Protein AF-A0A329MCI7-F1 (afdb_monomer_lite)

Structure (mmCIF, N/CA/C/O backbone):
data_AF-A0A329MCI7-F1
#
_entry.id   AF-A0A329MCI7-F1
#
loop_
_atom_site.group_PDB
_atom_site.id
_atom_site.type_symbol
_atom_site.label_atom_id
_atom_site.label_alt_id
_atom_site.label_comp_id
_atom_site.label_asym_id
_atom_site.label_entity_id
_atom_site.label_seq_id
_atom_site.pdbx_PDB_ins_code
_atom_site.Cartn_x
_atom_site.Cartn_y
_atom_site.Cartn_z
_atom_site.occupancy
_atom_site.B_iso_or_equiv
_atom_site.auth_seq_id
_atom_site.auth_comp_id
_atom_site.auth_asym_id
_atom_site.auth_atom_id
_atom_site.pdbx_PDB_model_num
ATOM 1 N N . MET A 1 1 ? 14.716 4.493 8.987 1.00 74.00 1 MET A N 1
ATOM 2 C CA . MET A 1 1 ? 13.598 3.539 8.912 1.00 74.00 1 MET A CA 1
ATOM 3 C C . MET A 1 1 ? 12.718 3.714 10.118 1.00 74.00 1 MET A C 1
ATOM 5 O O . MET A 1 1 ? 13.217 3.680 11.243 1.00 74.00 1 MET A O 1
ATOM 9 N N . SER A 1 2 ? 11.446 4.005 9.870 1.00 85.25 2 SER A N 1
ATOM 10 C CA . SER A 1 2 ? 10.419 4.114 10.896 1.00 85.25 2 SER A CA 1
ATOM 11 C C . SER A 1 2 ? 9.930 2.714 11.272 1.00 85.25 2 SER A C 1
ATOM 13 O O . SER A 1 2 ? 9.834 1.819 10.435 1.00 85.25 2 SER A O 1
ATOM 15 N N . GLU A 1 3 ? 9.601 2.489 12.546 1.00 90.00 3 GLU A N 1
ATOM 16 C CA . GLU A 1 3 ? 9.067 1.185 12.971 1.00 90.00 3 GLU A CA 1
ATOM 17 C C . GLU A 1 3 ? 7.772 0.842 12.216 1.00 90.00 3 GLU A C 1
ATOM 19 O O . GLU A 1 3 ? 7.503 -0.315 11.896 1.00 90.00 3 GLU A O 1
ATOM 24 N N . ILE A 1 4 ? 6.971 1.863 11.916 1.00 93.38 4 ILE A N 1
ATOM 25 C CA . ILE A 1 4 ? 5.666 1.700 11.293 1.00 93.38 4 ILE A CA 1
ATOM 26 C C . ILE A 1 4 ? 5.763 1.465 9.784 1.00 93.38 4 ILE A C 1
ATOM 28 O O . ILE A 1 4 ? 5.047 0.613 9.261 1.00 93.38 4 ILE A O 1
ATOM 32 N N . GLY A 1 5 ? 6.688 2.145 9.100 1.00 93.94 5 GLY A N 1
ATOM 33 C CA . GLY A 1 5 ? 6.953 1.948 7.680 1.00 93.94 5 GLY A CA 1
ATOM 34 C C . GLY A 1 5 ? 7.471 0.543 7.399 1.00 93.94 5 GLY A C 1
ATOM 35 O O . GLY A 1 5 ? 6.956 -0.124 6.505 1.00 93.94 5 GLY A O 1
ATOM 36 N N . GLN A 1 6 ? 8.391 0.031 8.224 1.00 95.00 6 GLN A N 1
ATOM 37 C CA . GLN A 1 6 ? 8.849 -1.359 8.107 1.00 95.00 6 GLN A CA 1
ATOM 38 C C . GLN A 1 6 ? 7.707 -2.364 8.285 1.00 95.00 6 GLN A C 1
ATOM 40 O O . GLN A 1 6 ? 7.551 -3.258 7.454 1.00 95.00 6 GLN A O 1
ATOM 45 N N . LYS A 1 7 ? 6.856 -2.188 9.306 1.00 96.88 7 LYS A N 1
ATOM 46 C CA . LYS A 1 7 ? 5.681 -3.054 9.508 1.00 96.88 7 LYS A CA 1
ATOM 47 C C . LYS A 1 7 ? 4.732 -3.021 8.314 1.00 96.88 7 LYS A C 1
ATOM 49 O O . LYS A 1 7 ? 4.221 -4.065 7.919 1.00 96.88 7 LYS A O 1
ATOM 54 N N . LEU A 1 8 ? 4.512 -1.846 7.726 1.00 97.38 8 LEU A N 1
ATOM 55 C CA . LEU A 1 8 ? 3.652 -1.694 6.555 1.00 97.38 8 LEU A CA 1
ATOM 56 C C . LEU A 1 8 ? 4.226 -2.406 5.323 1.00 97.38 8 LEU A C 1
ATOM 58 O O . LEU A 1 8 ? 3.490 -3.097 4.618 1.00 97.38 8 LEU A O 1
ATOM 62 N N . ILE A 1 9 ? 5.535 -2.301 5.087 1.00 97.62 9 ILE A N 1
ATOM 63 C CA . ILE A 1 9 ? 6.222 -3.021 4.004 1.00 97.62 9 ILE A CA 1
ATOM 64 C C . ILE A 1 9 ? 6.138 -4.533 4.218 1.00 97.62 9 ILE A C 1
ATOM 66 O O . ILE A 1 9 ? 5.768 -5.271 3.305 1.00 97.62 9 ILE A O 1
ATOM 70 N N . GLU A 1 10 ? 6.457 -5.008 5.423 1.00 97.94 10 GLU A N 1
ATOM 71 C CA . GLU A 1 10 ? 6.384 -6.430 5.765 1.00 97.94 10 GLU A CA 1
ATOM 72 C C . GLU A 1 10 ? 4.976 -6.987 5.564 1.00 97.94 10 GLU A C 1
ATOM 74 O O . GLU A 1 10 ? 4.813 -8.059 4.983 1.00 97.94 10 GLU A O 1
ATOM 79 N N . GLU A 1 11 ? 3.954 -6.256 6.002 1.00 98.38 11 GLU A N 1
ATOM 80 C CA . GLU A 1 11 ? 2.569 -6.675 5.829 1.00 98.38 11 GLU A CA 1
ATOM 81 C C . GLU A 1 11 ? 2.146 -6.643 4.354 1.00 98.38 11 GLU A C 1
ATOM 83 O O . GLU A 1 11 ? 1.511 -7.581 3.879 1.00 98.38 11 GLU A O 1
ATOM 88 N N . THR A 1 12 ? 2.593 -5.646 3.583 1.00 98.25 12 THR A N 1
ATOM 89 C CA . THR A 1 12 ? 2.366 -5.593 2.127 1.00 98.25 12 THR A CA 1
ATOM 90 C C . THR A 1 12 ? 2.971 -6.811 1.425 1.00 98.25 12 THR A C 1
ATOM 92 O O . THR A 1 12 ? 2.321 -7.429 0.580 1.00 98.25 12 THR A O 1
ATOM 95 N N . ARG A 1 13 ? 4.187 -7.223 1.814 1.00 98.44 13 ARG A N 1
ATOM 96 C CA . ARG A 1 13 ? 4.819 -8.451 1.302 1.00 98.44 13 ARG A CA 1
ATOM 97 C C . ARG A 1 13 ? 4.013 -9.701 1.652 1.00 98.44 13 ARG A C 1
ATOM 99 O O . ARG A 1 13 ? 3.853 -10.564 0.792 1.00 98.44 13 ARG A O 1
ATOM 106 N N . LYS A 1 14 ? 3.490 -9.807 2.879 1.00 98.38 14 LYS A N 1
ATOM 107 C CA . LYS A 1 14 ? 2.645 -10.946 3.282 1.00 98.38 14 LYS A CA 1
ATOM 108 C C . LYS A 1 14 ? 1.366 -11.022 2.456 1.00 98.38 14 LYS A C 1
ATOM 110 O O . LYS A 1 14 ? 1.067 -12.088 1.931 1.00 98.38 14 LYS A O 1
ATOM 115 N N . VAL A 1 15 ? 0.668 -9.900 2.268 1.00 98.06 15 VAL A N 1
ATOM 116 C CA . VAL A 1 15 ? -0.546 -9.837 1.435 1.00 98.06 15 VAL A CA 1
ATOM 117 C C . VAL A 1 15 ? -0.251 -10.301 0.004 1.00 98.06 15 VAL A C 1
ATOM 119 O O . VAL A 1 15 ? -0.975 -11.135 -0.539 1.00 98.06 15 VAL A O 1
ATOM 122 N N . ALA A 1 16 ? 0.841 -9.823 -0.601 1.00 98.12 16 ALA A N 1
ATOM 123 C CA . ALA A 1 16 ? 1.277 -10.293 -1.918 1.00 98.12 16 ALA A CA 1
ATOM 124 C C . ALA A 1 16 ? 1.605 -11.791 -1.934 1.00 98.12 16 ALA A C 1
ATOM 126 O O . ALA A 1 16 ? 1.286 -12.468 -2.904 1.00 98.12 16 ALA A O 1
ATOM 127 N N . ALA A 1 17 ? 2.241 -12.320 -0.889 1.00 98.06 17 ALA A N 1
ATOM 128 C CA . ALA A 1 17 ? 2.582 -13.738 -0.808 1.00 98.06 17 ALA A CA 1
ATOM 129 C C . ALA A 1 17 ? 1.344 -14.640 -0.655 1.00 98.06 17 ALA A C 1
ATOM 131 O O . ALA A 1 17 ? 1.356 -15.771 -1.138 1.00 98.06 17 ALA A O 1
ATOM 132 N N . GLU A 1 18 ? 0.279 -14.149 -0.016 1.00 97.94 18 GLU A N 1
ATOM 133 C CA . GLU A 1 18 ? -1.007 -14.851 0.071 1.00 97.94 18 GLU A CA 1
ATOM 134 C C . GLU A 1 18 ? -1.752 -14.870 -1.271 1.00 97.94 18 GLU A C 1
ATOM 136 O O . GLU A 1 18 ? -2.403 -15.863 -1.602 1.00 97.94 18 GLU A O 1
ATOM 141 N N . TYR A 1 19 ? -1.623 -13.803 -2.068 1.00 96.69 19 TYR A N 1
ATOM 142 C CA . TYR A 1 19 ? -2.328 -13.644 -3.344 1.00 96.69 19 TYR A CA 1
ATOM 143 C C . TYR A 1 19 ? -1.394 -13.186 -4.482 1.00 96.69 19 TYR A C 1
ATOM 145 O O . TYR A 1 19 ? -1.615 -12.131 -5.080 1.00 96.69 19 TYR A O 1
ATOM 153 N N . PRO A 1 20 ? -0.358 -13.968 -4.840 1.00 97.50 20 PRO A N 1
ATOM 154 C CA . PRO A 1 20 ? 0.706 -13.503 -5.734 1.00 97.50 20 PRO A CA 1
ATOM 155 C C . PRO A 1 20 ? 0.222 -13.236 -7.161 1.00 97.50 20 PRO A C 1
ATOM 157 O O . PRO A 1 20 ? 0.709 -12.314 -7.816 1.00 97.50 20 PRO A O 1
ATOM 160 N N . ASP A 1 21 ? -0.770 -14.003 -7.614 1.00 98.06 21 ASP A N 1
ATOM 161 C CA . ASP A 1 21 ? -1.347 -13.912 -8.957 1.00 98.06 21 ASP A CA 1
ATOM 162 C C . ASP A 1 21 ? -2.565 -12.972 -9.030 1.00 98.06 21 ASP A C 1
ATOM 164 O O . ASP A 1 21 ? -3.185 -12.833 -10.088 1.00 98.06 21 ASP A O 1
ATOM 168 N N . PHE A 1 22 ? -2.952 -12.339 -7.915 1.00 97.44 22 PHE A N 1
ATOM 169 C CA . PHE A 1 22 ? -4.099 -11.438 -7.899 1.00 97.44 22 PHE A CA 1
ATOM 170 C C . PHE A 1 22 ? -3.776 -10.134 -8.629 1.00 97.44 22 PHE A C 1
ATOM 172 O O . PHE A 1 22 ? -2.779 -9.476 -8.342 1.00 97.44 22 PHE A O 1
ATOM 179 N N . ILE A 1 23 ? -4.652 -9.755 -9.561 1.00 96.56 23 ILE A N 1
ATOM 180 C CA . ILE A 1 23 ? -4.562 -8.516 -10.337 1.00 96.56 23 ILE A CA 1
ATOM 181 C C . ILE A 1 23 ? -5.685 -7.589 -9.882 1.00 96.56 23 ILE A C 1
ATOM 183 O O . ILE A 1 23 ? -6.866 -7.892 -10.084 1.00 96.56 23 ILE A O 1
ATOM 187 N N . PHE A 1 24 ? -5.312 -6.446 -9.310 1.00 92.25 24 PHE A N 1
ATOM 188 C CA . PHE A 1 24 ? -6.253 -5.385 -8.968 1.00 92.25 24 PHE A CA 1
ATOM 189 C C . PHE A 1 24 ? -6.725 -4.675 -10.250 1.00 92.25 24 PHE A C 1
ATOM 191 O O . PHE A 1 24 ? -5.921 -4.395 -11.135 1.00 92.25 24 PHE A O 1
ATOM 198 N N . LYS A 1 25 ? -8.037 -4.444 -10.393 1.00 89.88 25 LYS A N 1
ATOM 199 C CA . LYS A 1 25 ? -8.650 -3.940 -11.645 1.00 89.88 25 LYS A CA 1
ATOM 200 C C . LYS A 1 25 ? -9.364 -2.595 -11.513 1.00 89.88 25 LYS A C 1
ATOM 202 O O . LYS A 1 25 ? -9.926 -2.125 -12.498 1.00 89.88 25 LYS A O 1
ATOM 207 N N . ASP A 1 26 ? -9.390 -2.023 -10.319 1.00 87.38 26 ASP A N 1
ATOM 208 C CA . ASP A 1 26 ? -10.077 -0.762 -10.040 1.00 87.38 26 ASP A CA 1
ATOM 209 C C . ASP A 1 26 ? -9.057 0.355 -9.769 1.00 87.38 26 ASP A C 1
ATOM 211 O O . ASP A 1 26 ? -7.847 0.125 -9.780 1.00 87.38 26 ASP A O 1
ATOM 215 N N . ILE A 1 27 ? -9.537 1.569 -9.520 1.00 86.50 27 ILE A N 1
ATOM 216 C CA . ILE A 1 27 ? -8.729 2.669 -8.993 1.00 86.50 27 ILE A CA 1
ATOM 217 C C . ILE A 1 27 ? -8.312 2.307 -7.566 1.00 86.50 27 ILE A C 1
ATOM 219 O O . ILE A 1 27 ? -9.157 1.940 -6.745 1.00 86.50 27 ILE A O 1
ATOM 223 N N . CYS A 1 28 ? -7.015 2.393 -7.260 1.00 90.50 28 CYS A N 1
ATOM 224 C CA . CYS A 1 28 ? -6.517 2.075 -5.926 1.00 90.50 28 CYS A CA 1
ATOM 225 C C . CYS A 1 28 ? -7.122 3.026 -4.892 1.00 90.50 28 CYS A C 1
ATOM 227 O O . CYS A 1 28 ? -6.865 4.228 -4.871 1.00 90.50 28 CYS A O 1
ATOM 229 N N . ARG A 1 29 ? -7.943 2.435 -4.027 1.00 94.50 29 ARG A N 1
ATOM 230 C CA . ARG A 1 29 ? -8.434 3.020 -2.787 1.00 94.50 29 ARG A CA 1
ATOM 231 C C . ARG A 1 29 ? -7.970 2.139 -1.643 1.00 94.50 29 ARG A C 1
ATOM 233 O O . ARG A 1 29 ? -8.004 0.909 -1.767 1.00 94.50 29 ARG A O 1
ATOM 240 N N . TYR A 1 30 ? -7.554 2.740 -0.534 1.00 95.12 30 TYR A N 1
ATOM 241 C CA . TYR A 1 30 ? -7.138 1.963 0.636 1.00 95.12 30 TYR A CA 1
ATOM 242 C C . TYR A 1 30 ? -8.307 1.149 1.200 1.00 95.12 30 TYR A C 1
ATOM 244 O O . TYR A 1 30 ? -8.139 -0.028 1.520 1.00 95.12 30 TYR A O 1
ATOM 252 N N . VAL A 1 31 ? -9.498 1.749 1.223 1.00 96.31 31 VAL A N 1
ATOM 253 C CA . VAL A 1 31 ? -10.763 1.115 1.598 1.00 96.31 31 VAL A CA 1
ATOM 254 C C . VAL A 1 31 ? -11.810 1.349 0.509 1.00 96.31 31 VAL A C 1
ATOM 256 O O . VAL A 1 31 ? -11.983 2.475 0.038 1.00 96.31 31 VAL A O 1
ATOM 259 N N . ASN A 1 32 ? -12.505 0.287 0.107 1.00 94.81 32 ASN A N 1
ATOM 260 C CA . ASN A 1 32 ? -13.584 0.315 -0.877 1.00 94.81 32 ASN A CA 1
ATOM 261 C C . ASN A 1 32 ? -14.665 -0.714 -0.511 1.00 94.81 32 ASN A C 1
ATOM 263 O O . ASN A 1 32 ? -14.352 -1.878 -0.254 1.00 94.81 32 ASN A O 1
ATOM 267 N N . ASP A 1 33 ? -15.926 -0.290 -0.499 1.00 93.75 33 ASP A N 1
ATOM 268 C CA . ASP A 1 33 ? -17.091 -1.085 -0.094 1.00 93.75 33 ASP A CA 1
ATOM 269 C C . ASP A 1 33 ? -16.932 -1.701 1.311 1.00 93.75 33 ASP A C 1
ATOM 271 O O . ASP A 1 33 ? -17.196 -2.890 1.536 1.00 93.75 33 ASP A O 1
ATOM 275 N N . GLY A 1 34 ? -16.452 -0.894 2.267 1.00 93.75 34 GLY A N 1
ATOM 276 C CA . GLY A 1 34 ? -16.214 -1.306 3.655 1.00 93.75 34 GLY A CA 1
ATOM 277 C C . GLY A 1 34 ? -15.147 -2.393 3.837 1.00 93.75 34 GLY A C 1
ATOM 278 O O . GLY A 1 34 ? -15.154 -3.088 4.853 1.00 93.75 34 GLY A O 1
ATOM 279 N N . LYS A 1 35 ? -14.265 -2.590 2.852 1.00 95.56 35 LYS A N 1
ATOM 280 C CA . LYS A 1 35 ? -13.199 -3.605 2.852 1.00 95.56 35 LYS A CA 1
ATOM 281 C C . LYS A 1 35 ? -11.876 -3.009 2.376 1.00 95.56 35 LYS A C 1
ATOM 283 O O . LYS A 1 35 ? -11.895 -1.994 1.679 1.00 95.56 35 LYS A O 1
ATOM 288 N N . PRO A 1 36 ? -10.729 -3.629 2.696 1.00 96.12 36 PRO A N 1
ATOM 289 C CA . PRO A 1 36 ? -9.469 -3.226 2.085 1.00 96.12 36 PRO A CA 1
ATOM 290 C C . PRO A 1 36 ? -9.537 -3.374 0.558 1.00 96.12 36 PRO A C 1
ATOM 292 O O . PRO A 1 36 ? -10.108 -4.340 0.051 1.00 96.12 36 PRO A O 1
ATOM 295 N N . GLY A 1 37 ? -8.986 -2.390 -0.155 1.00 94.31 37 GLY A N 1
ATOM 296 C CA . GLY A 1 37 ? -9.008 -2.328 -1.618 1.00 94.31 37 GLY A CA 1
ATOM 297 C C . GLY A 1 37 ? -7.705 -2.812 -2.254 1.00 94.31 37 GLY A C 1
ATOM 298 O O . GLY A 1 37 ? -7.551 -3.988 -2.571 1.00 94.31 37 GLY A O 1
ATOM 299 N N . CYS A 1 38 ? -6.769 -1.893 -2.497 1.00 96.00 38 CYS A N 1
ATOM 300 C CA . CYS A 1 38 ?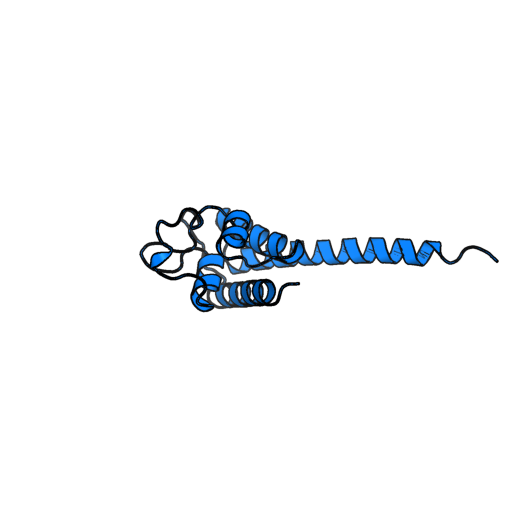 -5.471 -2.232 -3.089 1.00 96.00 38 CYS A CA 1
ATOM 301 C C . CYS A 1 38 ? -4.507 -2.894 -2.089 1.00 96.00 38 CYS A C 1
ATOM 303 O O . CYS A 1 38 ? -4.760 -2.917 -0.886 1.00 96.00 38 CYS A O 1
ATOM 305 N N . ILE A 1 39 ? -3.374 -3.411 -2.576 1.00 97.38 39 ILE A N 1
ATOM 306 C CA . ILE A 1 39 ? -2.416 -4.192 -1.776 1.00 97.38 39 ILE A CA 1
ATOM 307 C C . ILE A 1 39 ? -1.934 -3.456 -0.514 1.00 97.38 39 ILE A C 1
ATOM 309 O O . ILE A 1 39 ? -1.905 -4.029 0.573 1.00 97.38 39 ILE A O 1
ATOM 313 N N . VAL A 1 40 ? -1.638 -2.157 -0.626 1.00 97.00 40 VAL A N 1
ATOM 314 C CA . VAL A 1 40 ? -1.264 -1.320 0.527 1.00 97.00 40 VAL A CA 1
ATOM 315 C C . VAL A 1 40 ? -2.467 -1.087 1.449 1.00 97.00 40 VAL A C 1
ATOM 317 O O . VAL A 1 40 ? -2.311 -1.069 2.664 1.00 97.00 40 VAL A O 1
ATOM 320 N N . GLY A 1 41 ? -3.680 -0.982 0.898 1.00 97.00 41 GLY A N 1
ATOM 321 C CA . GLY A 1 41 ? -4.924 -0.914 1.672 1.00 97.00 41 GLY A CA 1
ATOM 322 C C . GLY A 1 41 ? -5.149 -2.155 2.536 1.00 97.00 41 GLY A C 1
ATOM 323 O O . GLY A 1 41 ? -5.465 -2.032 3.717 1.00 97.00 41 GLY A O 1
ATOM 324 N N . HIS A 1 42 ? -4.896 -3.344 1.985 1.00 98.00 42 HIS A N 1
ATOM 325 C CA . HIS A 1 42 ? -4.899 -4.602 2.739 1.00 98.00 42 HIS A CA 1
ATOM 326 C C . HIS A 1 42 ? -3.884 -4.595 3.883 1.00 98.00 42 HIS A C 1
ATOM 328 O O . HIS A 1 42 ? -4.227 -4.962 5.006 1.00 98.00 42 HIS A O 1
ATOM 334 N N . ALA A 1 43 ? -2.662 -4.129 3.630 1.00 98.00 43 ALA A N 1
ATOM 335 C CA . ALA A 1 43 ? -1.635 -4.059 4.660 1.00 98.00 43 ALA A CA 1
ATOM 336 C C . ALA A 1 43 ? -2.007 -3.084 5.794 1.00 98.00 43 ALA A C 1
ATOM 338 O O . ALA A 1 43 ? -1.925 -3.434 6.971 1.00 98.00 43 ALA A O 1
ATOM 339 N N . LEU A 1 44 ? -2.491 -1.885 5.453 1.00 97.62 44 LEU A N 1
ATOM 340 C CA . LEU A 1 44 ? -2.974 -0.899 6.426 1.00 97.62 44 LEU A CA 1
ATOM 341 C C . LEU A 1 44 ? -4.132 -1.443 7.270 1.00 97.62 44 LEU A C 1
ATOM 343 O O . LEU A 1 44 ? -4.178 -1.215 8.481 1.00 97.62 44 LEU A O 1
ATOM 347 N N . TRP A 1 45 ? -5.062 -2.156 6.633 1.00 98.06 45 TRP A N 1
ATOM 348 C CA . TRP A 1 45 ? -6.221 -2.748 7.295 1.00 98.06 45 TRP A CA 1
ATOM 349 C C . TRP A 1 45 ? -5.801 -3.826 8.293 1.00 98.06 45 TRP A C 1
ATOM 351 O O . TRP A 1 45 ? -6.227 -3.806 9.446 1.00 98.06 45 TRP A O 1
ATOM 361 N N . ASN A 1 46 ? -4.909 -4.734 7.889 1.00 98.00 46 ASN A N 1
ATOM 362 C CA . ASN A 1 46 ? -4.389 -5.789 8.762 1.00 98.00 46 ASN A CA 1
ATOM 363 C C . ASN A 1 46 ? -3.640 -5.228 9.980 1.00 98.00 46 ASN A C 1
ATOM 365 O O . ASN A 1 46 ? -3.689 -5.810 11.064 1.00 98.00 46 ASN A O 1
ATOM 369 N N . LEU A 1 47 ? -2.975 -4.081 9.820 1.00 97.12 47 LEU A N 1
ATOM 370 C CA . LEU A 1 47 ? -2.293 -3.377 10.907 1.00 97.12 47 LEU A CA 1
ATOM 371 C C . LEU A 1 47 ? -3.235 -2.527 11.780 1.00 97.12 47 LEU A C 1
ATOM 373 O O . LEU A 1 47 ? -2.776 -1.931 12.755 1.00 97.12 47 LEU A O 1
ATOM 377 N N . GLY A 1 48 ? -4.530 -2.456 11.454 1.00 96.50 48 GLY A N 1
ATOM 378 C CA . GLY A 1 48 ? -5.518 -1.658 12.184 1.00 96.50 48 GLY A CA 1
ATOM 379 C C . GLY A 1 48 ? -5.332 -0.146 12.030 1.00 96.50 48 GLY A C 1
ATOM 380 O O . GLY A 1 48 ? -5.751 0.616 12.900 1.00 96.50 48 GLY A O 1
ATOM 381 N N . MET A 1 49 ? -4.670 0.297 10.957 1.00 95.44 49 MET A N 1
ATOM 382 C CA . MET A 1 49 ? -4.435 1.720 10.667 1.00 95.44 49 MET A CA 1
ATOM 383 C C . MET A 1 49 ? -5.587 2.365 9.904 1.00 95.44 49 MET A C 1
ATOM 385 O O . MET A 1 49 ? -5.778 3.579 9.968 1.00 95.44 49 MET A O 1
ATOM 389 N N . VAL A 1 50 ? -6.333 1.548 9.165 1.00 96.12 50 VAL A N 1
ATOM 390 C CA . VAL A 1 50 ? -7.551 1.933 8.460 1.00 96.12 50 VAL A CA 1
ATOM 391 C C . VAL A 1 50 ? -8.636 0.903 8.744 1.00 96.12 50 VAL A C 1
ATOM 393 O O . VAL A 1 50 ? -8.359 -0.246 9.080 1.00 96.12 50 VAL A O 1
ATOM 396 N N . ASP A 1 51 ? -9.869 1.348 8.595 1.00 96.50 51 ASP A N 1
ATOM 397 C CA . ASP A 1 51 ? -11.100 0.596 8.798 1.00 96.50 51 ASP A CA 1
ATOM 398 C C . ASP A 1 51 ? -12.167 1.118 7.822 1.00 96.50 51 ASP A C 1
ATOM 400 O O . ASP A 1 51 ? -11.908 2.024 7.020 1.00 96.50 51 ASP A O 1
ATOM 404 N N . GLU A 1 52 ? -13.390 0.604 7.901 1.00 96.44 52 GLU A N 1
ATOM 405 C CA . GLU A 1 52 ? -14.504 1.038 7.058 1.00 96.44 52 GLU A CA 1
ATOM 406 C C . GLU A 1 52 ? -14.789 2.546 7.150 1.00 96.44 52 GLU A C 1
ATOM 408 O O . GLU A 1 52 ? -15.256 3.144 6.185 1.00 96.44 52 GLU A O 1
ATOM 413 N N . THR A 1 53 ? -14.455 3.203 8.268 1.00 94.44 53 THR A N 1
ATOM 414 C CA . THR A 1 53 ? -14.658 4.654 8.433 1.00 94.44 53 THR A CA 1
ATOM 415 C C . THR A 1 53 ? -13.699 5.478 7.581 1.00 94.44 53 THR A C 1
ATOM 417 O O . THR A 1 53 ? -13.848 6.695 7.468 1.00 94.44 53 THR A O 1
ATOM 420 N N . THR A 1 54 ? -12.670 4.841 7.025 1.00 94.44 54 THR A N 1
ATOM 421 C CA . THR A 1 54 ? -11.711 5.465 6.110 1.00 94.44 54 THR A CA 1
ATOM 422 C C . THR A 1 54 ? -12.305 5.692 4.727 1.00 94.44 54 THR A C 1
ATOM 424 O O . THR A 1 54 ? -11.869 6.595 4.011 1.00 94.44 54 THR A O 1
ATOM 427 N N . GLU A 1 55 ? -13.354 4.951 4.381 1.00 92.75 55 GLU A N 1
ATOM 428 C CA . GLU A 1 55 ? -14.107 5.176 3.159 1.00 92.75 55 GLU A CA 1
ATOM 429 C C . GLU A 1 55 ? -14.700 6.597 3.142 1.00 92.75 55 GLU A C 1
ATOM 431 O O . GLU A 1 55 ? -15.381 7.035 4.069 1.00 92.75 55 GLU A O 1
ATOM 436 N N . GLY A 1 56 ? -14.383 7.362 2.094 1.00 87.00 56 GLY A N 1
ATOM 437 C CA . GLY A 1 56 ? -14.788 8.765 1.954 1.00 87.00 56 GLY A CA 1
ATOM 438 C C . GLY A 1 56 ? -13.871 9.790 2.634 1.00 87.00 56 GLY A C 1
ATOM 439 O O . GLY A 1 56 ? -14.101 10.992 2.480 1.00 87.00 56 GLY A O 1
ATOM 440 N N . LYS A 1 57 ? -12.811 9.369 3.343 1.00 90.75 57 LYS A N 1
ATOM 441 C CA . LYS A 1 57 ? -11.754 10.296 3.781 1.00 90.75 57 LYS A CA 1
ATOM 442 C C . LYS A 1 57 ? -10.918 10.721 2.574 1.00 90.75 57 LYS A C 1
ATOM 444 O O . LYS A 1 57 ? -10.595 9.901 1.724 1.00 90.75 57 LYS A O 1
ATOM 449 N N . GLY A 1 58 ? -10.519 11.993 2.528 1.00 87.81 58 GLY A N 1
ATOM 450 C CA . GLY A 1 58 ? -9.798 12.559 1.379 1.00 87.81 58 GLY A CA 1
ATOM 451 C C . GLY A 1 58 ? -8.427 11.940 1.097 1.00 87.81 58 GLY A C 1
ATOM 452 O O . GLY A 1 58 ? -7.892 12.171 0.030 1.00 87.81 58 GLY A O 1
ATOM 453 N N . PHE A 1 59 ? -7.864 11.163 2.028 1.00 91.19 59 PHE A N 1
ATOM 454 C CA . PHE A 1 59 ? -6.612 10.435 1.809 1.00 91.19 59 PHE A CA 1
ATOM 455 C C . PHE A 1 59 ? -6.809 9.027 1.246 1.00 91.19 59 PHE A C 1
ATOM 457 O O . PHE A 1 59 ? -5.826 8.355 0.958 1.00 91.19 59 PHE A O 1
ATOM 464 N N . ASN A 1 60 ? -8.053 8.552 1.128 1.00 93.88 60 ASN A N 1
ATOM 465 C CA . ASN A 1 60 ? -8.355 7.179 0.729 1.00 93.88 60 ASN A CA 1
ATOM 466 C C . ASN A 1 60 ? -7.855 6.845 -0.691 1.00 93.88 60 ASN A C 1
ATOM 468 O O . ASN A 1 60 ? -7.655 5.673 -1.000 1.00 93.88 60 ASN A O 1
ATOM 472 N N . ASP A 1 61 ? -7.648 7.866 -1.526 1.00 90.44 61 ASP A N 1
ATOM 473 C CA . ASP A 1 61 ? -7.180 7.800 -2.914 1.00 90.44 61 ASP A CA 1
ATOM 474 C C . ASP A 1 61 ? -6.042 8.802 -3.235 1.00 90.44 61 ASP A C 1
ATOM 476 O O . ASP A 1 61 ? -5.720 9.021 -4.400 1.00 90.44 61 ASP A O 1
ATOM 480 N N . ASP A 1 62 ? -5.389 9.384 -2.220 1.00 87.00 62 ASP A N 1
ATOM 481 C CA . ASP A 1 62 ? -4.401 10.483 -2.365 1.00 87.00 62 ASP A CA 1
ATOM 482 C C . ASP A 1 62 ? -2.936 9.990 -2.489 1.00 87.00 62 ASP A C 1
ATOM 484 O O . ASP A 1 62 ? -1.971 10.753 -2.383 1.00 87.00 62 ASP A O 1
ATOM 488 N N . GLY A 1 63 ? -2.756 8.679 -2.683 1.00 90.00 63 GLY A N 1
ATOM 489 C CA . GLY A 1 63 ? -1.453 8.011 -2.758 1.00 90.00 63 GLY A CA 1
ATOM 490 C C . GLY A 1 63 ? -0.647 8.032 -1.448 1.00 90.00 63 GLY A C 1
ATOM 491 O O . GLY A 1 63 ? -1.082 8.554 -0.417 1.00 90.00 63 GL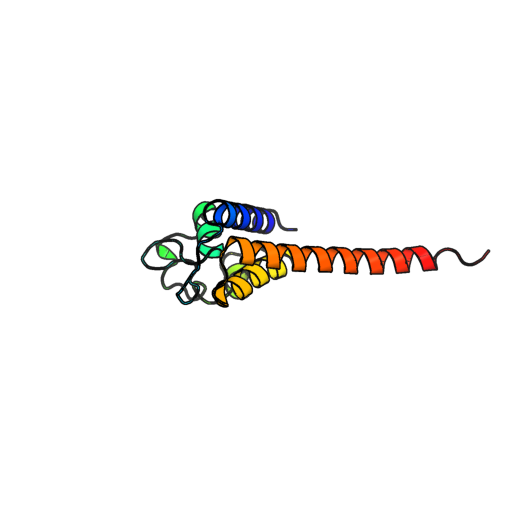Y A O 1
ATOM 492 N N . ILE A 1 64 ? 0.568 7.462 -1.481 1.00 93.38 64 ILE A N 1
ATOM 493 C CA . ILE A 1 64 ? 1.412 7.281 -0.279 1.00 93.38 64 ILE A CA 1
ATOM 494 C C . ILE A 1 64 ? 1.715 8.598 0.446 1.00 93.38 64 ILE A C 1
ATOM 496 O O . ILE A 1 64 ? 1.779 8.617 1.673 1.00 93.38 64 ILE A O 1
ATOM 500 N N . TRP A 1 65 ? 1.893 9.708 -0.279 1.00 89.88 65 TRP A N 1
ATOM 501 C CA . TRP A 1 65 ? 2.213 10.994 0.351 1.00 89.88 65 TRP A CA 1
ATOM 502 C C . TRP A 1 65 ? 1.047 11.539 1.179 1.00 89.88 65 TRP A C 1
ATOM 504 O O . TRP A 1 65 ? 1.250 11.990 2.309 1.00 89.88 65 TRP A O 1
ATOM 514 N N . GLY A 1 66 ? -0.174 11.475 0.636 1.00 90.38 66 GLY A N 1
ATOM 515 C CA . GLY A 1 66 ? -1.374 11.829 1.384 1.00 90.38 66 GLY A CA 1
ATOM 516 C C . GLY A 1 66 ? -1.511 10.926 2.606 1.00 90.38 66 GLY A C 1
ATOM 517 O O . GLY A 1 66 ? -1.585 11.413 3.734 1.00 90.38 66 GLY A O 1
ATOM 518 N N . LEU A 1 67 ? -1.433 9.611 2.402 1.00 91.94 67 LEU A N 1
ATOM 519 C CA . LEU A 1 67 ? -1.508 8.616 3.471 1.00 91.94 67 LEU A CA 1
ATOM 520 C C . LEU A 1 67 ? -0.539 8.901 4.635 1.00 91.94 67 LEU A C 1
ATOM 522 O O . LEU A 1 67 ? -0.979 8.967 5.783 1.00 91.94 67 LEU A O 1
ATOM 526 N N . ASP A 1 68 ? 0.751 9.100 4.349 1.00 93.50 68 ASP A N 1
ATOM 527 C CA . ASP A 1 68 ? 1.781 9.371 5.363 1.00 93.50 68 ASP A CA 1
ATOM 528 C C . ASP A 1 68 ? 1.456 10.625 6.179 1.00 93.50 68 ASP A C 1
ATOM 530 O O . ASP A 1 68 ? 1.483 10.601 7.410 1.00 93.50 68 ASP A O 1
ATOM 534 N N . LYS A 1 69 ? 1.046 11.704 5.503 1.00 92.00 69 LYS A N 1
ATOM 535 C CA . LYS A 1 69 ? 0.679 12.963 6.157 1.00 92.00 69 LYS A CA 1
ATOM 536 C C . LYS A 1 69 ? -0.551 12.824 7.055 1.00 92.00 69 LYS A C 1
ATOM 538 O O . LYS A 1 69 ? -0.585 13.420 8.131 1.00 92.00 69 LYS A O 1
ATOM 543 N N . TYR A 1 70 ? -1.570 12.087 6.618 1.00 92.62 70 TYR A N 1
ATOM 544 C CA . TYR A 1 70 ? -2.822 11.949 7.367 1.00 92.62 70 TYR A CA 1
ATOM 545 C C . TYR A 1 70 ? -2.711 10.981 8.544 1.00 92.62 70 TYR A C 1
ATOM 547 O O . TYR A 1 70 ? -3.289 11.243 9.598 1.00 92.62 70 TYR A O 1
ATOM 555 N N . LEU A 1 71 ? -1.969 9.886 8.379 1.00 90.75 71 LEU A N 1
ATOM 556 C CA . LEU A 1 71 ? -1.769 8.886 9.430 1.00 90.75 71 LEU A CA 1
ATOM 557 C C . LEU A 1 71 ? -0.526 9.156 10.289 1.00 90.75 71 LEU A C 1
ATOM 559 O O . LEU A 1 71 ? -0.315 8.463 11.283 1.00 90.75 71 LEU A O 1
ATOM 563 N N . ASN A 1 72 ? 0.269 10.174 9.941 1.00 92.69 72 ASN A N 1
ATOM 564 C CA . ASN A 1 72 ? 1.522 10.528 10.604 1.00 92.69 72 ASN A CA 1
ATOM 565 C C . ASN A 1 72 ? 2.452 9.309 10.735 1.00 92.69 72 ASN A C 1
ATOM 567 O O . ASN A 1 72 ? 2.950 9.004 11.824 1.00 92.69 72 ASN A O 1
ATOM 571 N N . LEU A 1 73 ? 2.641 8.584 9.626 1.00 90.81 73 LEU A N 1
ATOM 572 C CA . LEU A 1 73 ? 3.460 7.369 9.606 1.00 90.81 73 LEU A CA 1
ATOM 573 C C . LEU A 1 73 ? 4.948 7.715 9.776 1.00 90.81 73 LEU A C 1
ATOM 575 O O . LEU A 1 73 ? 5.695 6.939 10.364 1.00 90.81 73 LEU A O 1
ATOM 579 N N . ASN A 1 74 ? 5.365 8.917 9.370 1.00 93.19 74 ASN A N 1
ATOM 580 C CA . ASN A 1 74 ? 6.765 9.345 9.372 1.00 93.19 74 ASN A CA 1
ATOM 581 C C . ASN A 1 74 ? 7.623 8.405 8.518 1.00 93.19 74 ASN A C 1
ATOM 583 O O . ASN A 1 74 ? 8.700 7.981 8.949 1.00 93.19 74 ASN A O 1
ATOM 587 N N . LEU A 1 75 ? 7.116 8.061 7.330 1.00 92.62 75 LEU A N 1
ATOM 588 C CA . LEU A 1 75 ? 7.852 7.236 6.379 1.00 92.62 75 LEU A CA 1
ATOM 589 C C . LEU A 1 75 ? 9.168 7.922 6.018 1.00 92.62 75 LEU A C 1
ATOM 591 O O . LEU A 1 75 ? 9.207 9.111 5.691 1.00 92.62 75 LEU A O 1
ATOM 595 N N . ASP A 1 76 ? 10.258 7.166 6.057 1.00 91.44 76 ASP A N 1
ATOM 596 C CA . ASP A 1 76 ? 11.514 7.662 5.510 1.00 91.44 76 ASP A CA 1
ATOM 597 C C . ASP A 1 76 ? 11.521 7.587 3.964 1.00 91.44 76 ASP A C 1
ATOM 599 O O . ASP A 1 76 ? 10.625 6.986 3.358 1.00 91.44 76 ASP A O 1
ATOM 603 N N . PRO A 1 77 ? 12.511 8.201 3.285 1.00 90.06 77 PRO A N 1
ATOM 604 C CA . PRO A 1 77 ? 12.561 8.202 1.823 1.00 90.06 77 PRO A CA 1
ATOM 605 C C . PRO A 1 77 ? 12.576 6.803 1.196 1.00 90.06 77 PRO A C 1
ATOM 607 O O . PRO A 1 77 ? 12.013 6.615 0.116 1.00 90.06 77 PRO A O 1
ATOM 610 N N . TYR A 1 78 ? 13.192 5.826 1.865 1.00 90.94 78 TYR A N 1
ATOM 611 C CA . TYR A 1 78 ? 13.236 4.445 1.398 1.00 90.94 78 TYR A CA 1
ATOM 612 C C . TYR A 1 78 ? 11.845 3.807 1.483 1.00 90.94 78 TYR A C 1
A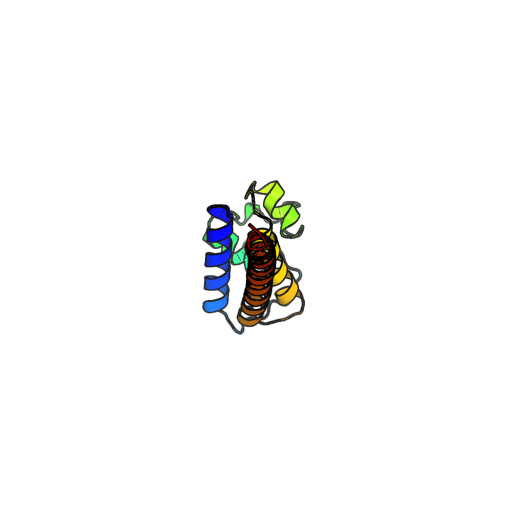TOM 614 O O . TYR A 1 78 ? 11.353 3.253 0.501 1.00 90.94 78 TYR A O 1
ATOM 622 N N . GLU A 1 79 ? 11.180 3.942 2.629 1.00 94.31 79 GLU A N 1
ATOM 623 C CA . GLU A 1 79 ? 9.854 3.377 2.875 1.00 94.31 79 GLU A CA 1
ATOM 624 C C . GLU A 1 79 ? 8.811 3.968 1.931 1.00 94.31 79 GLU A C 1
ATOM 626 O O . GLU A 1 79 ? 8.022 3.238 1.327 1.00 94.31 79 GLU A O 1
ATOM 631 N N . TYR A 1 80 ? 8.863 5.287 1.746 1.00 94.06 80 TYR A N 1
ATOM 632 C CA . TYR A 1 80 ? 8.032 5.997 0.785 1.00 94.06 80 TYR A CA 1
ATOM 633 C C . TYR A 1 80 ? 8.235 5.469 -0.639 1.00 94.06 80 TYR A C 1
ATOM 635 O O . TYR A 1 80 ? 7.267 5.169 -1.340 1.00 94.06 80 TYR A O 1
ATOM 643 N N . THR A 1 81 ? 9.495 5.340 -1.064 1.00 93.81 81 THR A N 1
ATOM 644 C CA . THR A 1 81 ? 9.842 4.906 -2.422 1.00 93.81 81 THR A CA 1
ATOM 645 C C . THR A 1 81 ? 9.387 3.476 -2.681 1.00 93.81 81 THR A C 1
ATOM 647 O O . THR A 1 81 ? 8.793 3.209 -3.725 1.00 93.81 81 THR A O 1
ATOM 650 N N . TRP A 1 82 ? 9.596 2.570 -1.723 1.00 96.81 82 TRP A N 1
ATOM 651 C CA . TRP A 1 82 ? 9.167 1.179 -1.846 1.00 96.81 82 TRP A CA 1
ATOM 652 C C . TRP A 1 82 ? 7.640 1.065 -1.948 1.00 96.81 82 TRP A C 1
ATOM 654 O O . TRP A 1 82 ? 7.126 0.440 -2.875 1.00 96.81 82 TRP A O 1
ATOM 664 N N . LEU A 1 83 ? 6.897 1.715 -1.043 1.00 96.75 83 LEU A N 1
ATOM 665 C CA . LEU A 1 83 ? 5.428 1.652 -1.033 1.00 96.75 83 LEU A CA 1
ATOM 666 C C . LEU A 1 83 ? 4.826 2.262 -2.297 1.00 96.75 83 LEU A C 1
ATOM 668 O O . LEU A 1 83 ? 3.875 1.716 -2.859 1.00 96.75 83 LEU A O 1
ATOM 672 N N . ARG A 1 84 ? 5.409 3.367 -2.770 1.00 95.56 84 ARG A N 1
ATOM 673 C CA . ARG A 1 84 ? 5.009 3.992 -4.026 1.00 95.56 84 ARG A CA 1
ATOM 674 C C . ARG A 1 84 ? 5.262 3.064 -5.210 1.00 95.56 84 ARG A C 1
ATOM 676 O O . ARG A 1 84 ? 4.358 2.885 -6.013 1.00 95.56 84 ARG A O 1
ATOM 683 N N . ALA A 1 85 ? 6.444 2.457 -5.309 1.00 96.25 85 ALA A N 1
ATOM 684 C CA . ALA A 1 85 ? 6.767 1.540 -6.401 1.00 96.25 85 ALA A CA 1
ATOM 685 C C . ALA A 1 85 ? 5.805 0.340 -6.447 1.00 96.25 85 ALA A C 1
ATOM 687 O O . ALA A 1 85 ? 5.367 -0.053 -7.526 1.00 96.25 85 ALA A O 1
ATOM 688 N N . ALA A 1 86 ? 5.420 -0.197 -5.284 1.00 97.25 86 ALA A N 1
ATOM 689 C CA . ALA A 1 86 ? 4.445 -1.282 -5.202 1.00 97.25 86 ALA A CA 1
ATOM 690 C C . ALA A 1 86 ? 3.048 -0.855 -5.694 1.00 97.25 86 ALA A C 1
ATOM 692 O O . ALA A 1 86 ? 2.410 -1.603 -6.436 1.00 97.25 86 ALA A O 1
ATOM 693 N N . GLN A 1 87 ? 2.565 0.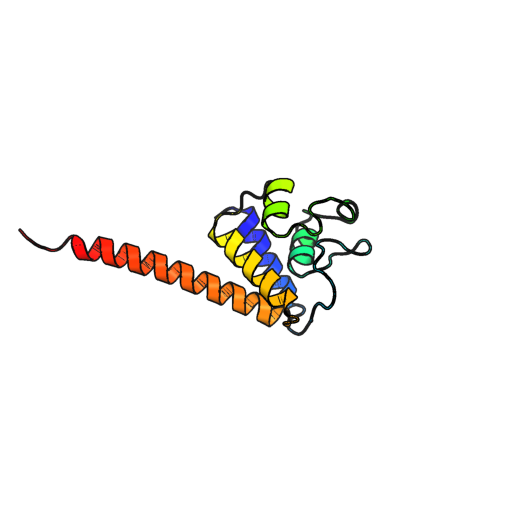335 -5.308 1.00 95.50 87 GLN A N 1
ATOM 694 C CA . GLN A 1 87 ? 1.288 0.859 -5.816 1.00 95.50 87 GLN A CA 1
ATOM 695 C C . GLN A 1 87 ? 1.354 1.160 -7.315 1.00 95.50 87 GLN A C 1
ATOM 697 O O . GLN A 1 87 ? 0.483 0.707 -8.053 1.00 95.50 87 GLN A O 1
ATOM 702 N N . ASP A 1 88 ? 2.401 1.853 -7.766 1.00 95.00 88 ASP A N 1
ATOM 703 C CA . ASP A 1 88 ? 2.575 2.241 -9.167 1.00 95.00 88 ASP A CA 1
ATOM 704 C C . ASP A 1 88 ? 2.585 0.993 -10.072 1.00 95.00 88 ASP A C 1
ATOM 706 O O . ASP A 1 88 ? 1.882 0.962 -11.081 1.00 95.00 88 ASP A O 1
ATOM 710 N N . GLU A 1 89 ? 3.311 -0.070 -9.697 1.00 96.94 89 GLU A N 1
ATOM 711 C CA . GLU A 1 89 ? 3.347 -1.317 -10.474 1.00 96.94 89 GLU A CA 1
ATOM 712 C C . GLU A 1 89 ? 2.001 -2.060 -10.439 1.00 96.94 89 GLU A C 1
ATOM 714 O O . GLU A 1 89 ? 1.542 -2.524 -11.486 1.00 96.94 89 GLU A O 1
ATOM 719 N N . GLN A 1 90 ? 1.321 -2.139 -9.288 1.00 95.75 90 GLN A N 1
ATOM 720 C CA . GLN A 1 90 ? -0.036 -2.700 -9.217 1.00 95.75 90 GLN A CA 1
ATOM 721 C C . GLN A 1 90 ? -0.989 -1.964 -10.169 1.00 95.75 90 GLN A C 1
ATOM 723 O O . GLN A 1 90 ? -1.744 -2.608 -10.901 1.00 95.75 90 GLN A O 1
ATOM 728 N N . ASP A 1 91 ? -0.945 -0.634 -10.179 1.00 94.69 91 ASP A N 1
ATOM 729 C CA . ASP A 1 91 ? -1.858 0.214 -10.948 1.00 94.69 91 ASP A CA 1
ATOM 730 C C . ASP A 1 91 ? -1.631 0.097 -12.469 1.00 94.69 91 ASP A C 1
ATOM 732 O O . ASP A 1 91 ? -2.503 0.458 -13.263 1.00 94.69 91 ASP A O 1
ATOM 736 N N . THR A 1 92 ? -0.521 -0.516 -12.904 1.00 95.06 92 THR A N 1
ATOM 737 C CA . THR A 1 92 ? -0.330 -0.955 -14.302 1.00 95.06 92 THR A CA 1
ATOM 738 C C . THR A 1 92 ? -1.104 -2.231 -14.672 1.00 95.06 92 THR A C 1
ATOM 740 O O . THR A 1 92 ? -1.057 -2.676 -15.823 1.00 95.06 92 THR A O 1
ATOM 743 N N . GLY A 1 93 ? -1.821 -2.835 -13.720 1.00 95.88 93 GLY A N 1
ATOM 744 C CA . GLY A 1 93 ? -2.497 -4.124 -13.872 1.00 95.88 93 GLY A CA 1
ATOM 745 C C . GLY A 1 93 ? -1.578 -5.325 -13.633 1.00 95.88 93 GLY A C 1
ATOM 746 O O . GLY A 1 93 ? -1.874 -6.429 -14.101 1.00 95.88 93 GLY A O 1
ATOM 747 N N . ALA A 1 94 ? -0.454 -5.131 -12.940 1.00 97.00 94 ALA A N 1
ATOM 748 C CA . ALA A 1 94 ? 0.438 -6.220 -12.571 1.00 97.00 94 ALA A CA 1
ATOM 749 C C . ALA A 1 94 ? -0.161 -7.088 -11.445 1.00 97.00 94 ALA A C 1
ATOM 751 O O . ALA A 1 94 ? -0.869 -6.576 -10.572 1.00 97.00 94 ALA A O 1
ATOM 752 N N . PRO A 1 95 ? 0.155 -8.396 -11.410 1.00 98.06 95 PRO A N 1
ATOM 753 C CA . PRO A 1 95 ? -0.120 -9.221 -10.242 1.00 98.06 95 PRO A CA 1
ATOM 754 C C . PRO A 1 95 ? 0.605 -8.693 -8.999 1.00 98.06 95 PRO A C 1
ATOM 756 O O . PRO A 1 95 ? 1.736 -8.213 -9.098 1.00 98.06 95 PRO A O 1
ATOM 759 N N . TRP A 1 96 ? 0.006 -8.833 -7.820 1.00 98.38 96 TRP A N 1
ATOM 760 C CA . TRP A 1 96 ? 0.578 -8.341 -6.561 1.00 98.38 96 TRP A CA 1
ATOM 761 C C . TRP A 1 96 ? 1.976 -8.878 -6.251 1.00 98.38 96 TRP A C 1
ATOM 763 O O . TRP A 1 96 ? 2.830 -8.120 -5.793 1.00 98.38 96 TRP A O 1
ATOM 773 N N . GLY A 1 97 ? 2.257 -10.146 -6.565 1.00 98.12 97 GLY A N 1
ATOM 774 C CA . GLY A 1 97 ? 3.605 -10.700 -6.412 1.00 98.12 97 GLY A CA 1
ATOM 775 C C . GLY A 1 97 ? 4.639 -9.971 -7.281 1.00 98.12 97 GLY A C 1
ATOM 776 O O . GLY A 1 97 ? 5.755 -9.715 -6.835 1.00 98.12 97 GLY A O 1
ATOM 777 N N . LYS A 1 98 ? 4.251 -9.567 -8.498 1.00 98.00 98 LYS A N 1
ATOM 778 C CA . LYS A 1 98 ? 5.100 -8.776 -9.402 1.00 98.00 98 LYS A CA 1
ATOM 779 C C . LYS A 1 98 ? 5.265 -7.338 -8.909 1.00 98.00 98 LYS A C 1
ATOM 781 O O . LYS A 1 98 ? 6.371 -6.813 -8.974 1.00 98.00 98 LYS A O 1
ATOM 786 N N . ALA A 1 99 ? 4.198 -6.736 -8.387 1.00 97.94 99 ALA A N 1
ATOM 787 C CA . ALA A 1 99 ? 4.235 -5.393 -7.814 1.00 97.94 99 ALA A CA 1
ATOM 788 C C . ALA A 1 99 ? 5.240 -5.281 -6.658 1.00 97.94 99 ALA A C 1
ATOM 790 O O . ALA A 1 99 ? 6.070 -4.373 -6.630 1.00 97.94 99 ALA A O 1
ATOM 791 N N . VAL A 1 100 ? 5.228 -6.258 -5.749 1.00 98.12 100 VAL A N 1
ATOM 792 C CA . VAL A 1 100 ? 6.195 -6.332 -4.646 1.00 98.12 100 VAL A CA 1
ATOM 793 C C . VAL A 1 100 ? 7.616 -6.602 -5.140 1.00 98.12 100 VAL A C 1
ATOM 795 O O . VAL A 1 100 ? 8.542 -5.943 -4.677 1.00 98.12 100 VAL A O 1
ATOM 798 N N . ALA A 1 101 ? 7.802 -7.500 -6.112 1.00 97.69 101 ALA A N 1
ATOM 799 C CA . ALA A 1 101 ? 9.126 -7.759 -6.679 1.00 97.69 101 ALA A CA 1
ATOM 800 C C . ALA A 1 101 ? 9.741 -6.499 -7.320 1.00 97.69 101 ALA A C 1
ATOM 802 O O . ALA A 1 101 ? 10.915 -6.212 -7.105 1.00 97.69 101 ALA A O 1
ATOM 803 N N . ALA A 1 102 ? 8.942 -5.708 -8.043 1.00 96.44 102 ALA A N 1
ATOM 804 C CA . ALA A 1 102 ? 9.393 -4.442 -8.615 1.00 96.44 102 ALA A CA 1
ATOM 805 C C . ALA A 1 102 ? 9.803 -3.429 -7.529 1.00 96.44 102 ALA A C 1
ATOM 807 O O . ALA A 1 102 ? 10.830 -2.763 -7.655 1.00 96.44 102 ALA A O 1
ATOM 808 N N . ALA A 1 103 ? 9.043 -3.341 -6.433 1.00 96.81 103 ALA A N 1
ATOM 809 C CA . ALA A 1 103 ? 9.398 -2.490 -5.299 1.00 96.81 103 ALA A CA 1
ATOM 810 C C . ALA A 1 103 ? 10.702 -2.939 -4.615 1.00 96.81 103 ALA A C 1
ATOM 812 O O . ALA A 1 103 ? 11.546 -2.105 -4.276 1.00 96.81 103 ALA A O 1
ATOM 813 N N . ASP A 1 104 ? 10.908 -4.251 -4.465 1.00 95.56 104 ASP A N 1
ATOM 814 C CA . ASP A 1 104 ? 12.149 -4.823 -3.934 1.00 95.56 104 ASP A CA 1
ATOM 815 C C . ASP A 1 104 ? 13.362 -4.521 -4.836 1.00 95.56 104 ASP A C 1
ATOM 817 O O . ASP A 1 104 ? 14.440 -4.203 -4.330 1.00 95.56 104 ASP A O 1
ATOM 821 N N . GLU A 1 105 ? 13.197 -4.542 -6.162 1.00 93.56 105 GLU A N 1
ATOM 822 C CA . GLU A 1 105 ? 14.250 -4.148 -7.111 1.00 93.56 105 GLU A CA 1
ATOM 823 C C . GLU A 1 105 ? 14.620 -2.663 -6.994 1.00 93.56 105 GLU A C 1
ATOM 825 O O . GLU A 1 105 ? 15.805 -2.316 -7.027 1.00 93.56 105 GLU A O 1
ATOM 830 N N . VAL A 1 106 ? 13.633 -1.777 -6.823 1.00 89.19 106 VAL A N 1
ATOM 831 C CA . VAL A 1 106 ? 13.877 -0.343 -6.584 1.00 89.19 106 VAL A CA 1
ATOM 832 C C . VAL A 1 106 ? 14.658 -0.145 -5.285 1.00 89.19 106 VAL A C 1
ATOM 834 O O . VAL A 1 106 ? 15.679 0.543 -5.282 1.00 89.19 106 VAL A O 1
ATOM 837 N N . ALA A 1 107 ? 14.243 -0.814 -4.208 1.00 84.06 107 ALA A N 1
ATOM 838 C CA . ALA A 1 107 ? 14.947 -0.793 -2.928 1.00 84.06 107 ALA A CA 1
ATOM 839 C C . ALA A 1 107 ? 16.404 -1.270 -3.039 1.00 84.06 107 ALA A C 1
ATOM 841 O O . ALA A 1 107 ? 17.304 -0.651 -2.471 1.00 84.06 107 ALA A O 1
ATOM 842 N N . ALA A 1 108 ? 16.656 -2.338 -3.799 1.00 82.69 108 ALA A N 1
ATOM 843 C CA . ALA A 1 108 ? 18.006 -2.860 -3.997 1.00 82.69 108 ALA A CA 1
ATOM 844 C C . ALA A 1 108 ? 18.923 -1.870 -4.738 1.00 82.69 108 ALA A C 1
ATOM 846 O O . ALA A 1 108 ? 20.120 -1.806 -4.458 1.00 82.69 108 ALA A O 1
ATOM 847 N N . ARG A 1 109 ? 18.383 -1.073 -5.671 1.00 78.25 109 ARG A N 1
ATOM 848 C CA . ARG A 1 109 ? 19.160 -0.054 -6.399 1.00 78.25 109 ARG A CA 1
ATOM 849 C C . ARG A 1 109 ? 19.554 1.132 -5.519 1.00 78.25 109 ARG A C 1
ATOM 851 O O . ARG A 1 109 ? 20.667 1.631 -5.665 1.00 78.25 109 ARG A O 1
ATOM 858 N N . GLU A 1 110 ? 18.681 1.552 -4.609 1.00 69.88 110 GLU A N 1
ATOM 859 C CA . GLU A 1 110 ? 18.966 2.627 -3.646 1.00 69.88 110 GLU A CA 1
ATOM 860 C C . GLU A 1 110 ? 20.067 2.222 -2.643 1.00 69.88 110 GLU A C 1
ATOM 862 O O . GLU A 1 110 ? 20.964 3.016 -2.341 1.00 69.88 110 GLU A O 1
ATOM 867 N N . ASP A 1 111 ? 20.076 0.960 -2.188 1.00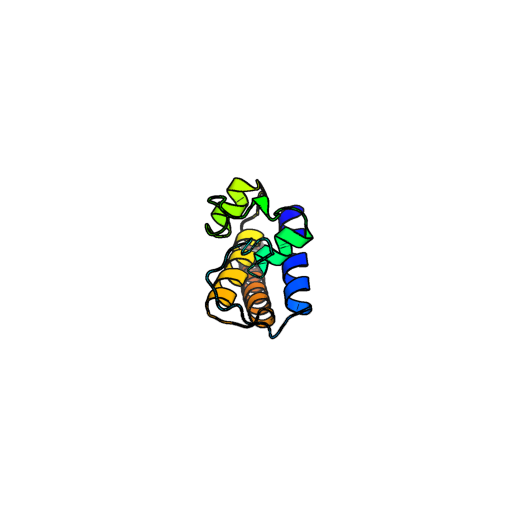 65.31 111 ASP A N 1
ATOM 868 C CA . ASP A 1 111 ? 21.159 0.430 -1.339 1.00 65.31 111 ASP A CA 1
ATOM 869 C C . ASP A 1 111 ? 22.510 0.417 -2.077 1.00 65.31 111 ASP A C 1
ATOM 871 O O . ASP A 1 111 ? 23.538 0.809 -1.520 1.00 65.31 111 ASP A O 1
ATOM 875 N N . LEU A 1 112 ? 22.516 0.035 -3.361 1.00 59.56 112 LEU A N 1
ATOM 876 C CA . LEU A 1 112 ? 23.728 0.035 -4.187 1.00 59.56 112 LEU A CA 1
ATOM 877 C C . LEU A 1 112 ? 24.289 1.446 -4.405 1.00 59.56 112 LEU A C 1
ATOM 879 O O . LEU A 1 112 ? 25.495 1.637 -4.283 1.00 59.56 112 LEU A O 1
ATOM 883 N N . TYR A 1 113 ? 23.439 2.444 -4.661 1.00 56.56 113 TYR A N 1
ATOM 884 C CA . TYR A 1 113 ? 23.894 3.825 -4.868 1.00 56.56 113 TYR A CA 1
ATOM 885 C C . TYR A 1 113 ? 24.479 4.442 -3.588 1.00 56.56 113 TYR A C 1
ATOM 887 O O . TYR A 1 113 ? 25.494 5.140 -3.627 1.00 56.56 113 TYR A O 1
ATOM 895 N N . THR A 1 114 ? 23.887 4.129 -2.433 1.00 57.72 114 THR A N 1
ATOM 896 C CA . THR A 1 114 ? 24.398 4.577 -1.128 1.00 57.72 114 THR A CA 1
ATOM 897 C C . THR A 1 114 ? 25.739 3.917 -0.797 1.00 57.72 114 THR A C 1
ATOM 899 O O . THR A 1 114 ? 26.650 4.572 -0.286 1.00 57.72 114 THR A O 1
ATOM 902 N N . ARG A 1 115 ? 25.896 2.628 -1.124 1.00 57.03 115 ARG A N 1
ATOM 903 C CA . ARG A 1 115 ? 27.159 1.894 -0.956 1.00 57.03 115 ARG A CA 1
ATOM 904 C C . ARG A 1 115 ? 28.258 2.391 -1.888 1.00 57.03 115 ARG A C 1
ATOM 906 O O . ARG A 1 115 ? 29.373 2.578 -1.415 1.00 57.03 115 ARG A O 1
ATOM 913 N N . ASP A 1 116 ? 27.949 2.658 -3.154 1.00 54.78 116 ASP A N 1
ATOM 914 C CA . ASP A 1 116 ? 28.926 3.167 -4.124 1.00 54.78 116 ASP A CA 1
ATOM 915 C C . ASP A 1 116 ? 29.435 4.569 -3.747 1.00 54.78 116 ASP A C 1
ATOM 917 O O . ASP A 1 116 ? 30.633 4.833 -3.848 1.00 54.78 116 ASP A O 1
ATOM 921 N N . LEU A 1 117 ? 28.570 5.454 -3.233 1.00 54.62 117 LEU A N 1
ATOM 922 C CA . LEU A 1 117 ? 28.990 6.769 -2.729 1.00 54.62 117 LEU A CA 1
ATOM 923 C C . LEU A 1 117 ? 29.888 6.658 -1.484 1.00 54.62 117 LEU A C 1
ATOM 925 O O . LEU A 1 117 ? 30.933 7.306 -1.427 1.00 54.62 117 LEU A O 1
ATOM 929 N N . LEU A 1 118 ? 29.547 5.783 -0.532 1.00 55.62 118 LEU A N 1
ATOM 930 C CA . LEU A 1 118 ? 30.372 5.524 0.659 1.00 55.62 118 LEU A CA 1
ATOM 931 C C . LEU A 1 118 ? 31.695 4.804 0.330 1.00 55.62 118 LEU A C 1
ATOM 933 O O . LEU A 1 118 ? 32.688 4.952 1.047 1.00 55.62 118 LEU A O 1
ATOM 937 N N . ASP A 1 119 ? 31.734 4.015 -0.743 1.00 55.34 119 ASP A N 1
ATOM 938 C CA . ASP A 1 119 ? 32.950 3.368 -1.242 1.00 55.34 119 ASP A CA 1
ATOM 939 C C . ASP A 1 119 ? 33.846 4.313 -2.050 1.00 55.34 119 ASP A C 1
ATOM 941 O O . ASP A 1 119 ? 35.059 4.086 -2.103 1.00 55.34 119 ASP A O 1
ATOM 945 N N . CYS A 1 120 ? 33.284 5.360 -2.660 1.00 52.94 120 CYS A N 1
ATOM 946 C CA . CYS A 1 120 ? 34.045 6.469 -3.234 1.00 52.94 120 CYS A CA 1
ATOM 947 C C . CYS A 1 120 ? 34.670 7.334 -2.130 1.00 52.94 120 CYS A C 1
ATOM 949 O O . CYS A 1 120 ? 35.879 7.548 -2.147 1.00 52.94 120 CYS A O 1
ATOM 951 N N . GLU A 1 121 ? 33.902 7.730 -1.110 1.00 54.06 121 GLU A N 1
ATOM 952 C CA . GLU A 1 121 ? 34.421 8.535 0.011 1.00 54.06 121 GLU A CA 1
ATOM 953 C C . GLU A 1 121 ? 35.513 7.810 0.821 1.00 54.06 121 GLU A C 1
ATOM 955 O O . GLU A 1 121 ? 36.451 8.440 1.310 1.00 54.06 121 GLU A O 1
ATOM 960 N N . ARG A 1 122 ? 35.450 6.474 0.932 1.00 53.31 122 ARG A N 1
ATOM 961 C CA . ARG A 1 122 ? 36.506 5.677 1.584 1.00 53.31 122 ARG A CA 1
ATOM 962 C C . ARG A 1 122 ? 37.761 5.483 0.734 1.00 53.31 122 ARG A C 1
ATOM 964 O O . ARG A 1 122 ? 38.832 5.303 1.306 1.00 53.31 122 ARG A O 1
ATOM 971 N N . ARG A 1 123 ? 37.652 5.502 -0.598 1.00 50.34 123 ARG A N 1
ATOM 972 C CA . ARG A 1 123 ? 38.805 5.334 -1.503 1.00 50.34 123 ARG A CA 1
ATOM 973 C C . ARG A 1 123 ? 39.613 6.615 -1.714 1.00 50.34 123 ARG A C 1
ATOM 975 O O . ARG A 1 123 ? 40.792 6.510 -2.028 1.00 50.34 123 ARG A O 1
ATOM 982 N N . ASP A 1 124 ? 39.037 7.783 -1.442 1.00 50.56 124 ASP A N 1
ATOM 983 C CA . ASP A 1 124 ? 39.744 9.071 -1.512 1.00 50.56 124 ASP A CA 1
ATOM 984 C C . ASP A 1 124 ? 40.518 9.436 -0.222 1.00 50.56 124 ASP A C 1
ATOM 986 O O . ASP A 1 124 ? 41.060 10.533 -0.112 1.00 50.56 124 ASP A O 1
ATOM 990 N N . CYS A 1 125 ? 40.622 8.522 0.755 1.00 47.25 125 CYS A N 1
ATOM 991 C CA . CYS A 1 125 ? 41.396 8.730 1.990 1.00 47.25 125 CYS A CA 1
ATOM 992 C C . CYS A 1 125 ? 42.790 8.056 2.005 1.00 47.25 125 CYS A C 1
ATOM 994 O O . CYS A 1 125 ? 43.485 8.156 3.014 1.00 47.25 125 CYS A O 1
ATOM 996 N N . GLU A 1 126 ? 43.226 7.393 0.922 1.00 49.72 126 GLU A N 1
ATOM 997 C CA . GLU A 1 126 ? 44.537 6.709 0.833 1.00 49.72 126 GLU A CA 1
ATOM 998 C C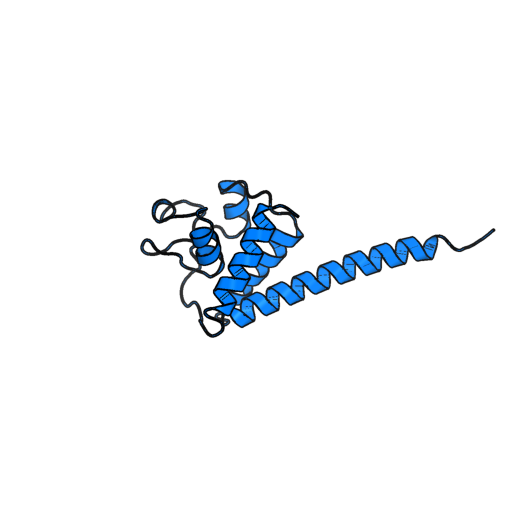 . GLU A 1 126 ? 45.418 7.215 -0.334 1.00 49.72 126 GLU A C 1
ATOM 1000 O O . GLU A 1 126 ? 45.863 6.436 -1.172 1.00 49.72 126 GLU A O 1
ATOM 1005 N N . HIS A 1 127 ? 45.672 8.524 -0.399 1.00 44.91 127 HIS A N 1
ATOM 1006 C CA . HIS A 1 127 ? 46.826 9.158 -1.075 1.00 44.91 127 HIS A CA 1
ATOM 1007 C C . HIS A 1 127 ? 47.082 10.477 -0.323 1.00 44.91 127 HIS A C 1
ATOM 1009 O O . HIS A 1 127 ? 46.158 11.272 -0.185 1.00 44.91 127 HIS A O 1
ATOM 1015 N N . ASP A 1 128 ? 48.234 10.838 0.225 1.00 44.38 128 ASP A N 1
ATOM 1016 C CA . ASP A 1 128 ? 49.585 10.290 0.302 1.00 44.38 128 ASP A CA 1
ATOM 1017 C C . ASP A 1 128 ? 50.188 10.829 1.623 1.00 44.38 128 ASP A C 1
ATOM 1019 O O . ASP A 1 128 ? 49.809 11.918 2.075 1.00 44.38 128 ASP A O 1
ATOM 1023 N N . GLU A 1 129 ? 51.110 10.076 2.232 1.00 44.12 129 GLU A N 1
ATOM 1024 C CA . GLU A 1 129 ? 52.052 10.570 3.258 1.00 44.12 129 GLU A CA 1
ATOM 1025 C C . GLU A 1 129 ? 53.116 11.509 2.662 1.00 44.12 129 GLU A C 1
ATOM 1027 O O . GLU A 1 129 ? 53.566 11.262 1.517 1.00 44.12 129 GLU A O 1
#

Radius of gyration: 17.37 Å; chains: 1; bounding box: 69×28×27 Å

Organism: NCBI:txid339268

pLDDT: mean 87.88, std 15.29, range [44.12, 98.44]

Foldseek 3Di:
DFPLLVQLLVLLLVLCVVFVQDAQDDQQFLDDPQHGHDSSSRSCVVVVLDTSVCVPPPLRRVAPVSVCVVSVRVDDPLSNQLRRQLNVCSVVRHGSNVSNVRSVVVSVVVVVVVVVVVVVVVVVPCDDD

Sequence (129 aa):
MSEIGQKLIEETRKVAAEYPDFIFKDICRYVNDGKPGCIVGHALWNLGMVDETTEGKGFNDDGIWGLDKYLNLNLDPYEYTWLRAAQDEQDTGAPWGKAVAAADEVAAREDLYTRDLLDCERRDCEHDE

Secondary structure (DSSP, 8-state):
--HHHHHHHHHHHHHHHHSTT-B--S---SEETTEE-SHHHHHHHHTTS--GGGTT-TTTTSHHHHHHHHHT----HHHHHHHHHHHHHHHTT-BHHHHHHHHHHHHHHHHHHHHHHHHHHHHTT----